Protein AF-A0A9N9QTW4-F1 (afdb_monomer_lite)

Sequence (71 aa):
MPVVFSQYYFLDSETKTFEPGKVIITTLPPIPTKGMTRNDLDDLSEMARHQMIEVFHDSSRDLVVQNKIVI

Structure (mmCIF, N/CA/C/O backbone):
data_AF-A0A9N9QTW4-F1
#
_entry.id   AF-A0A9N9QTW4-F1
#
loop_
_atom_site.group_PDB
_atom_site.id
_atom_site.type_symbol
_atom_site.label_atom_id
_atom_site.label_alt_id
_atom_site.label_comp_id
_atom_site.label_asym_id
_atom_site.label_entity_id
_atom_site.label_seq_id
_atom_site.pdbx_PDB_ins_code
_atom_site.Cartn_x
_atom_site.Cartn_y
_atom_site.Cartn_z
_atom_site.occupancy
_atom_site.B_iso_or_equiv
_atom_site.auth_seq_id
_atom_site.auth_comp_id
_atom_site.auth_asym_id
_atom_site.auth_atom_id
_atom_site.pdbx_PDB_model_num
ATOM 1 N N . MET A 1 1 ? 11.428 0.266 -3.356 1.00 91.50 1 MET A N 1
ATOM 2 C CA . MET A 1 1 ? 11.094 -0.897 -2.510 1.00 91.50 1 MET A CA 1
ATOM 3 C C . MET A 1 1 ? 9.658 -0.718 -2.054 1.00 91.50 1 MET A C 1
ATOM 5 O O . MET A 1 1 ? 9.412 0.281 -1.387 1.00 91.50 1 MET A O 1
ATOM 9 N N . PRO A 1 2 ? 8.717 -1.575 -2.475 1.00 97.25 2 PRO A N 1
ATOM 10 C CA . PRO A 1 2 ? 7.333 -1.502 -2.016 1.00 97.25 2 PRO A CA 1
ATOM 11 C C . PRO A 1 2 ? 7.215 -1.891 -0.534 1.00 97.25 2 PRO A C 1
ATOM 13 O O . PRO A 1 2 ? 7.920 -2.791 -0.068 1.00 97.25 2 PRO A O 1
ATOM 16 N N . VAL A 1 3 ? 6.329 -1.213 0.196 1.00 97.62 3 VAL A N 1
ATOM 17 C CA . VAL A 1 3 ? 6.024 -1.486 1.608 1.00 97.62 3 VAL A CA 1
ATOM 18 C C . VAL A 1 3 ? 4.516 -1.631 1.742 1.00 97.62 3 VAL A C 1
ATOM 20 O O . VAL A 1 3 ? 3.775 -0.729 1.357 1.00 97.62 3 VAL A O 1
ATOM 23 N N . VAL A 1 4 ? 4.073 -2.766 2.275 1.00 97.62 4 VAL A N 1
ATOM 24 C CA . VAL A 1 4 ? 2.660 -3.118 2.415 1.00 97.62 4 VAL A CA 1
ATOM 25 C C . VAL A 1 4 ? 2.282 -3.093 3.887 1.00 97.62 4 VAL A C 1
ATOM 27 O O . VAL A 1 4 ? 2.952 -3.704 4.718 1.00 97.62 4 VAL A O 1
ATOM 30 N N . PHE A 1 5 ? 1.200 -2.387 4.194 1.00 96.31 5 PHE A N 1
ATOM 31 C CA . PHE A 1 5 ? 0.566 -2.377 5.506 1.00 96.31 5 PHE A CA 1
ATOM 32 C C . PHE A 1 5 ? -0.727 -3.178 5.406 1.00 96.31 5 PHE A C 1
ATOM 34 O O . PHE A 1 5 ? -1.518 -2.943 4.493 1.00 96.31 5 PHE A O 1
ATOM 41 N N . SER A 1 6 ? -0.952 -4.108 6.329 1.00 94.81 6 SER A N 1
ATOM 42 C CA . SER A 1 6 ? -2.231 -4.815 6.429 1.00 94.81 6 SER A CA 1
ATOM 43 C C . SER A 1 6 ? -3.388 -3.851 6.712 1.00 94.81 6 SER A C 1
ATOM 45 O O . SER A 1 6 ? -3.191 -2.775 7.279 1.00 94.81 6 SER A O 1
ATOM 47 N N . GLN A 1 7 ? -4.614 -4.268 6.400 1.00 92.56 7 GLN A N 1
ATOM 48 C CA . GLN A 1 7 ? -5.830 -3.502 6.655 1.00 92.56 7 GLN A CA 1
ATOM 49 C C . GLN A 1 7 ? -5.937 -3.043 8.116 1.00 92.56 7 GLN A C 1
ATOM 51 O O . GLN A 1 7 ? -5.788 -3.823 9.059 1.00 92.56 7 GLN A O 1
ATOM 56 N N . TYR A 1 8 ? -6.276 -1.768 8.294 1.00 91.88 8 TYR A N 1
ATOM 57 C CA . TYR A 1 8 ? -6.497 -1.161 9.600 1.00 91.88 8 TYR A CA 1
ATOM 58 C C . TYR A 1 8 ? -7.915 -1.441 10.110 1.00 91.88 8 TYR A C 1
ATOM 60 O O . TYR A 1 8 ? -8.797 -0.594 10.030 1.00 91.88 8 TYR A O 1
ATOM 68 N N . TYR A 1 9 ? -8.147 -2.648 10.628 1.00 88.56 9 TYR A N 1
ATOM 69 C CA . TYR A 1 9 ? -9.454 -3.044 11.178 1.00 88.56 9 TYR A CA 1
ATOM 70 C C . TYR A 1 9 ? -9.836 -2.300 12.469 1.00 88.56 9 TYR A C 1
ATOM 72 O O . TYR A 1 9 ? -10.994 -2.316 12.866 1.00 88.56 9 TYR A O 1
ATOM 80 N N . PHE A 1 10 ? -8.858 -1.690 13.135 1.00 89.81 10 PHE A N 1
ATOM 81 C CA . PHE A 1 10 ? -9.018 -0.967 14.396 1.00 89.81 10 PHE A CA 1
ATOM 82 C C . PHE A 1 10 ? -9.333 0.524 14.200 1.00 89.81 10 PHE A C 1
ATOM 84 O O . PHE A 1 10 ? -9.376 1.276 15.172 1.00 89.81 10 PHE A O 1
ATOM 91 N N . LEU A 1 11 ? -9.506 0.962 12.948 1.00 90.81 11 LEU A N 1
ATOM 92 C CA . LEU A 1 11 ? -9.936 2.311 12.60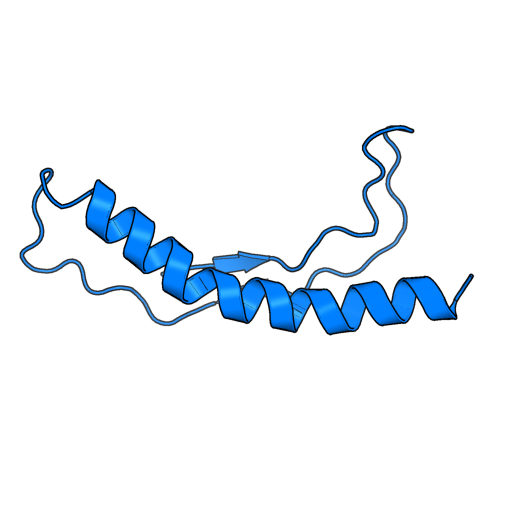2 1.00 90.81 11 LEU A CA 1
ATOM 93 C C . LEU A 1 11 ? -11.394 2.278 12.170 1.00 90.81 11 LEU A C 1
ATOM 95 O O . LEU A 1 11 ? -11.723 1.675 11.147 1.00 90.81 11 LEU A O 1
ATOM 99 N N . ASP A 1 12 ? -12.247 2.983 12.904 1.00 88.88 12 ASP A N 1
ATOM 1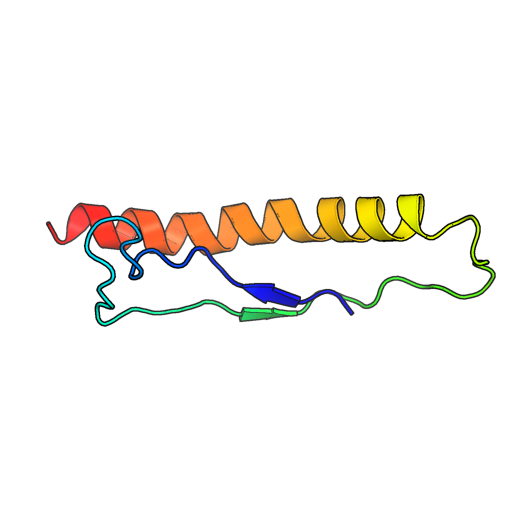00 C CA . ASP A 1 12 ? -13.631 3.190 12.505 1.00 88.88 12 ASP A CA 1
ATOM 101 C C . ASP A 1 12 ? -13.787 4.579 11.876 1.00 88.88 12 ASP A C 1
ATOM 103 O O . ASP A 1 12 ? -13.654 5.627 12.514 1.00 88.88 12 ASP A O 1
ATOM 107 N N . SER A 1 13 ? -14.060 4.590 10.572 1.00 88.06 13 SER A N 1
ATOM 108 C CA . SER A 1 13 ? -14.228 5.827 9.813 1.00 88.06 13 SER A CA 1
ATOM 109 C C . SER A 1 13 ? -15.557 6.540 10.076 1.00 88.06 13 SER A C 1
ATOM 111 O O . SER A 1 13 ? -15.648 7.734 9.787 1.00 88.06 13 SER A O 1
ATOM 113 N N . GLU A 1 14 ? -16.570 5.849 10.597 1.00 92.31 14 GLU A N 1
ATOM 114 C CA . GLU A 1 14 ? -17.880 6.414 10.919 1.00 92.31 14 GLU A CA 1
ATOM 115 C C . GLU A 1 14 ? -17.827 7.101 12.282 1.00 92.31 14 GLU A C 1
ATOM 117 O O . GLU A 1 14 ? -18.086 8.302 12.382 1.00 92.31 14 GLU A O 1
ATOM 122 N N . THR A 1 15 ? -17.390 6.372 13.309 1.00 94.31 15 THR A N 1
ATOM 123 C CA . THR A 1 15 ? -17.313 6.892 14.684 1.00 94.31 15 THR A CA 1
ATOM 124 C C . THR A 1 15 ? -16.055 7.723 14.950 1.00 94.31 15 THR A C 1
ATOM 126 O O . THR A 1 15 ? -15.980 8.417 15.964 1.00 94.31 15 THR A O 1
ATOM 129 N N . LYS A 1 16 ? -15.088 7.721 14.018 1.00 93.19 16 LYS A N 1
ATOM 130 C CA . LYS A 1 16 ? -13.793 8.419 14.124 1.00 93.19 16 LYS A CA 1
ATOM 131 C C . LYS A 1 16 ? -12.964 7.960 15.330 1.00 93.19 16 LYS A C 1
ATOM 133 O O . LYS A 1 16 ? -12.197 8.752 15.880 1.00 93.19 16 LYS A O 1
ATOM 138 N N . THR A 1 17 ? -13.104 6.701 15.740 1.00 92.12 17 THR A N 1
ATOM 139 C CA . THR A 1 17 ? -12.382 6.128 16.881 1.00 92.12 17 THR A CA 1
ATOM 140 C C . THR A 1 17 ? -11.238 5.209 16.452 1.00 92.12 17 THR A C 1
ATOM 142 O O . THR A 1 17 ? -11.133 4.772 15.301 1.00 92.12 17 THR A O 1
ATOM 145 N N . PHE A 1 18 ? -10.353 4.952 17.416 1.00 93.06 18 PHE A N 1
ATOM 146 C CA . PHE A 1 18 ? -9.222 4.042 17.309 1.00 93.06 18 PHE A CA 1
ATOM 147 C C . PHE A 1 18 ? -9.338 3.011 18.425 1.00 93.06 18 PHE A C 1
ATOM 149 O O . PHE A 1 18 ? -9.388 3.387 19.596 1.00 93.06 18 PHE A O 1
ATOM 156 N N . GLU A 1 19 ? -9.313 1.735 18.068 1.00 90.25 19 GLU A N 1
ATOM 157 C CA . GLU A 1 19 ? -9.234 0.636 19.027 1.00 90.25 19 GLU A CA 1
ATOM 158 C C . GLU A 1 19 ? -7.804 0.077 19.102 1.00 90.25 19 GLU A C 1
ATOM 160 O O . GLU A 1 19 ? -6.996 0.269 18.184 1.00 90.25 19 GLU A O 1
ATOM 165 N N . PRO A 1 20 ? -7.438 -0.633 20.180 1.00 90.81 20 PRO A N 1
ATOM 166 C CA . PRO A 1 20 ? -6.205 -1.402 20.201 1.00 90.81 20 PRO A CA 1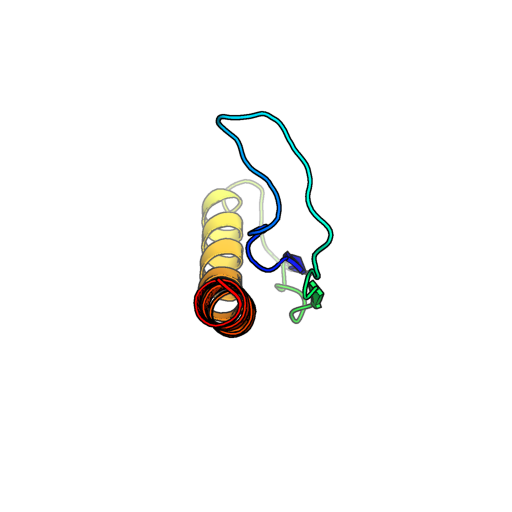
ATOM 167 C C . PRO A 1 20 ? -6.186 -2.427 19.060 1.00 90.81 20 PRO A C 1
ATOM 169 O O . PRO A 1 20 ? -7.099 -3.235 18.900 1.00 90.81 20 PRO A O 1
ATOM 172 N N . GLY A 1 21 ? -5.110 -2.434 18.279 1.00 88.56 21 GLY A N 1
ATOM 173 C CA . GLY A 1 21 ? -4.979 -3.334 17.143 1.00 88.56 21 GLY A CA 1
ATOM 174 C C . GLY A 1 21 ? -3.533 -3.613 16.775 1.00 88.56 21 GLY A C 1
ATOM 175 O O . GLY A 1 21 ? -2.595 -3.069 17.359 1.00 88.56 21 GLY A O 1
ATOM 176 N N . LYS A 1 22 ? -3.352 -4.503 15.802 1.00 90.12 22 LYS A N 1
ATOM 177 C CA . LYS A 1 22 ? -2.043 -4.838 15.239 1.00 90.12 22 LYS A CA 1
ATOM 178 C C . LYS A 1 22 ? -2.021 -4.517 13.753 1.00 90.12 22 LYS A C 1
ATOM 180 O O . LYS A 1 22 ? -3.036 -4.618 13.072 1.00 90.12 22 LYS A O 1
ATOM 185 N N . VAL A 1 23 ? -0.836 -4.169 13.265 1.00 92.94 23 VAL A N 1
ATOM 186 C CA . VAL A 1 23 ? -0.549 -3.980 11.842 1.00 92.94 23 VAL A CA 1
ATOM 187 C C . VAL A 1 23 ? 0.609 -4.889 11.474 1.00 92.94 23 VAL A C 1
ATOM 189 O O . VAL A 1 23 ? 1.637 -4.890 12.153 1.00 92.94 23 VAL A O 1
ATOM 192 N N . ILE A 1 24 ? 0.450 -5.644 10.394 1.00 94.56 24 ILE A N 1
ATOM 193 C CA . ILE A 1 24 ? 1.545 -6.369 9.759 1.00 94.56 24 ILE A CA 1
ATOM 194 C C . ILE A 1 24 ? 2.152 -5.438 8.710 1.00 94.56 24 ILE A C 1
ATOM 196 O O . ILE A 1 24 ? 1.443 -4.909 7.853 1.00 94.56 24 ILE A O 1
ATOM 200 N N . ILE A 1 25 ? 3.464 -5.222 8.806 1.00 96.44 25 ILE A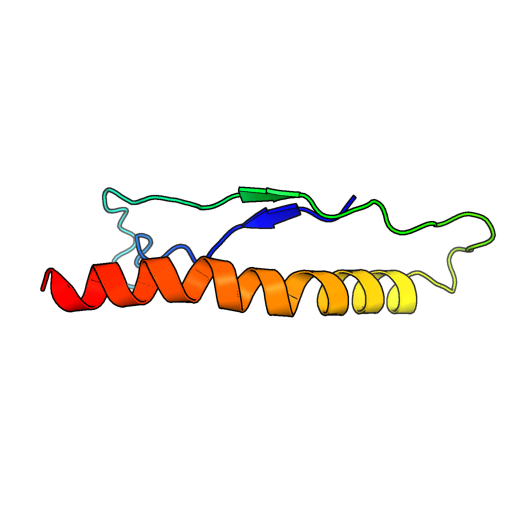 N 1
ATOM 201 C CA . ILE A 1 25 ? 4.237 -4.439 7.841 1.00 96.44 25 ILE A CA 1
ATOM 202 C C . ILE A 1 25 ? 5.138 -5.408 7.081 1.00 96.44 25 ILE A C 1
ATOM 204 O O . ILE A 1 25 ? 5.973 -6.084 7.683 1.00 96.44 25 ILE A O 1
ATOM 208 N N . THR A 1 26 ? 4.984 -5.460 5.762 1.00 96.81 26 THR A N 1
ATOM 209 C CA . THR A 1 26 ? 5.761 -6.338 4.884 1.00 96.81 26 THR A CA 1
ATOM 210 C C . THR A 1 26 ? 6.539 -5.507 3.874 1.00 96.81 26 THR A C 1
ATOM 212 O O . THR A 1 26 ? 5.976 -4.665 3.175 1.00 96.81 26 THR A O 1
ATOM 215 N N . THR A 1 27 ? 7.845 -5.745 3.774 1.00 97.44 27 THR A N 1
ATOM 216 C CA . THR A 1 27 ? 8.694 -5.157 2.734 1.00 97.44 27 THR A CA 1
ATOM 217 C C . THR A 1 27 ? 8.870 -6.147 1.588 1.00 97.44 27 THR A C 1
ATOM 219 O O . THR A 1 27 ? 9.118 -7.331 1.808 1.00 97.44 27 THR A O 1
ATOM 222 N N . LEU A 1 28 ? 8.732 -5.665 0.353 1.00 97.31 28 LEU A N 1
ATOM 223 C CA . LEU A 1 28 ? 8.940 -6.469 -0.854 1.00 97.31 28 LEU A CA 1
ATOM 224 C C . LEU A 1 28 ? 10.283 -6.131 -1.500 1.00 97.31 28 LEU A C 1
ATOM 226 O O . LEU A 1 28 ? 10.806 -5.038 -1.269 1.00 97.31 28 LEU A O 1
ATOM 230 N N . PRO A 1 29 ? 10.852 -7.021 -2.332 1.00 97.38 29 PRO A N 1
ATOM 231 C CA . PRO A 1 29 ? 12.041 -6.698 -3.109 1.00 97.38 29 PRO A CA 1
ATOM 232 C C . PRO A 1 29 ? 11.885 -5.382 -3.897 1.00 97.38 29 PRO A C 1
ATOM 234 O O . PRO A 1 29 ? 10.783 -5.021 -4.317 1.00 97.38 29 PRO A O 1
ATOM 237 N N . PRO A 1 30 ? 12.968 -4.617 -4.108 1.00 96.50 30 PRO A N 1
ATOM 238 C CA . PRO A 1 30 ? 12.899 -3.381 -4.875 1.00 96.50 30 PRO A CA 1
ATOM 239 C C . PRO A 1 30 ? 12.535 -3.648 -6.339 1.00 96.50 30 PRO A C 1
ATOM 241 O O . PRO A 1 30 ? 13.101 -4.534 -6.972 1.00 96.50 30 PRO A O 1
ATOM 244 N N . ILE A 1 31 ? 11.646 -2.821 -6.895 1.00 95.62 31 ILE A N 1
ATOM 245 C CA . ILE A 1 31 ? 11.360 -2.807 -8.332 1.00 95.62 31 ILE A CA 1
ATOM 246 C C . ILE A 1 31 ? 12.561 -2.172 -9.049 1.00 95.62 31 ILE A C 1
ATOM 248 O O . ILE A 1 31 ? 12.917 -1.036 -8.715 1.00 95.62 31 ILE A O 1
ATOM 252 N N . PRO A 1 32 ? 13.214 -2.869 -9.997 1.00 95.50 32 PRO A N 1
ATOM 253 C CA . PRO A 1 32 ? 14.305 -2.292 -10.770 1.00 95.50 32 PRO A CA 1
ATOM 254 C C . PRO A 1 32 ? 13.799 -1.153 -11.657 1.00 95.50 32 PRO A C 1
ATOM 256 O O . PRO A 1 32 ? 12.881 -1.341 -12.444 1.00 95.50 32 PRO A O 1
ATOM 259 N N . THR A 1 33 ? 14.434 0.015 -11.565 1.00 96.38 33 THR A N 1
ATOM 260 C CA . THR A 1 33 ? 14.072 1.208 -12.356 1.00 96.38 33 THR A CA 1
ATOM 261 C C . THR A 1 33 ? 15.146 1.609 -13.367 1.00 96.38 33 THR A C 1
ATOM 263 O O . THR A 1 33 ? 15.052 2.643 -14.027 1.00 96.38 33 THR A O 1
ATOM 266 N N . LYS A 1 34 ? 16.213 0.812 -13.496 1.00 97.38 34 LYS A N 1
ATOM 267 C CA . LYS A 1 34 ? 17.314 1.109 -14.414 1.00 97.38 34 LYS A CA 1
ATOM 268 C C . LYS A 1 34 ? 16.800 1.105 -15.856 1.00 97.38 34 LYS A C 1
ATOM 270 O O . LYS A 1 34 ? 16.311 0.087 -16.327 1.00 97.38 34 LYS A O 1
ATOM 275 N N . GLY A 1 35 ? 16.981 2.226 -16.553 1.00 96.94 35 GLY A N 1
ATOM 276 C CA . GLY A 1 35 ? 16.552 2.394 -17.945 1.00 96.94 35 GLY A CA 1
ATOM 277 C C . GLY A 1 35 ? 15.127 2.924 -18.113 1.00 96.94 35 GLY A C 1
ATOM 278 O O . GLY A 1 35 ? 14.752 3.223 -19.240 1.00 96.94 35 GLY A O 1
ATOM 279 N N . MET A 1 36 ? 14.370 3.095 -17.025 1.00 97.00 36 MET A N 1
ATOM 280 C CA . MET A 1 36 ? 13.079 3.781 -17.064 1.00 97.00 36 MET A CA 1
ATOM 281 C C . MET A 1 36 ? 13.255 5.294 -17.222 1.00 97.00 36 MET A C 1
ATOM 283 O O . MET A 1 36 ? 14.251 5.893 -16.805 1.00 97.00 36 MET A O 1
ATOM 287 N N . THR A 1 37 ? 12.237 5.912 -17.797 1.00 97.81 37 THR A N 1
ATOM 288 C CA . THR A 1 37 ? 12.096 7.342 -18.036 1.00 97.81 37 THR A CA 1
ATOM 289 C C . THR A 1 37 ? 10.823 7.864 -17.366 1.00 97.81 37 THR A C 1
ATOM 291 O O . THR A 1 37 ? 10.078 7.132 -16.721 1.00 97.81 37 THR A O 1
ATOM 294 N N . ARG A 1 38 ? 10.542 9.162 -17.523 1.00 96.62 38 ARG A N 1
ATOM 295 C CA . ARG A 1 38 ? 9.303 9.768 -17.008 1.00 96.62 38 ARG A CA 1
ATOM 296 C C . ARG A 1 38 ? 8.037 9.245 -17.689 1.00 96.62 38 ARG A C 1
ATOM 298 O O . ARG A 1 38 ? 6.964 9.405 -17.125 1.00 96.62 38 ARG A O 1
ATOM 305 N N . ASN A 1 39 ? 8.159 8.646 -18.871 1.00 97.88 39 ASN A N 1
ATOM 306 C CA . ASN A 1 39 ? 7.014 8.098 -19.592 1.00 97.88 39 ASN A CA 1
ATOM 307 C C . ASN A 1 39 ? 6.548 6.756 -19.004 1.00 97.88 39 ASN A C 1
ATOM 309 O O . ASN A 1 39 ? 5.433 6.342 -19.277 1.00 97.88 39 ASN A O 1
ATOM 313 N N . ASP A 1 40 ? 7.372 6.117 -18.168 1.00 97.56 40 ASP A N 1
ATOM 314 C CA . ASP A 1 40 ? 7.106 4.796 -17.586 1.00 97.56 40 ASP A CA 1
ATOM 315 C C . ASP A 1 40 ? 6.486 4.887 -16.174 1.00 97.56 40 ASP A C 1
ATOM 317 O O . ASP A 1 40 ? 6.415 3.895 -15.452 1.00 97.56 40 ASP A O 1
ATOM 321 N N . LEU A 1 41 ? 6.086 6.087 -15.726 1.00 96.44 41 LEU A N 1
ATOM 322 C CA . LEU A 1 41 ? 5.589 6.316 -14.359 1.00 96.44 41 LEU A CA 1
ATOM 323 C C . LEU A 1 41 ? 4.277 5.580 -14.068 1.00 96.44 41 LEU A C 1
ATOM 325 O O . LEU A 1 41 ? 4.113 5.043 -12.968 1.00 96.44 41 LEU A O 1
ATOM 329 N N . ASP A 1 42 ? 3.366 5.551 -15.040 1.00 97.62 42 ASP A N 1
ATOM 330 C CA . ASP A 1 42 ? 2.080 4.866 -14.902 1.00 97.62 42 ASP A CA 1
ATOM 331 C C . ASP A 1 42 ? 2.302 3.349 -14.810 1.00 97.62 42 ASP A C 1
ATOM 333 O O . ASP A 1 42 ? 1.817 2.703 -13.878 1.00 97.62 42 ASP A O 1
ATOM 337 N N . ASP A 1 43 ? 3.154 2.801 -15.680 1.00 97.00 43 ASP A N 1
ATOM 338 C CA . ASP A 1 43 ? 3.534 1.385 -15.669 1.00 97.00 43 ASP A CA 1
ATOM 339 C C . ASP A 1 43 ? 4.240 0.992 -14.366 1.00 97.00 43 ASP A C 1
ATOM 341 O O . ASP A 1 43 ? 3.916 -0.031 -13.760 1.00 97.00 43 ASP A O 1
ATOM 345 N N . LEU A 1 44 ? 5.169 1.821 -13.878 1.00 97.12 44 LEU A N 1
ATOM 346 C CA . LEU A 1 44 ? 5.854 1.591 -12.605 1.00 97.12 44 LEU A CA 1
ATOM 347 C C . LEU A 1 44 ? 4.868 1.573 -11.426 1.00 97.12 44 LEU A C 1
ATOM 349 O O . LEU A 1 44 ? 5.015 0.757 -10.509 1.00 97.12 44 LEU A O 1
ATOM 353 N N . SER A 1 45 ? 3.861 2.449 -11.452 1.00 96.69 45 SER A N 1
ATOM 354 C CA . SER A 1 45 ? 2.814 2.512 -10.428 1.00 96.69 45 SER A CA 1
ATOM 355 C C . SER A 1 45 ? 1.933 1.262 -10.453 1.00 96.69 45 SER A C 1
ATOM 357 O O . SER A 1 45 ? 1.689 0.663 -9.403 1.00 96.69 45 SER A O 1
ATOM 359 N N . GLU A 1 46 ? 1.530 0.802 -11.639 1.00 97.38 46 GLU A N 1
ATOM 360 C CA . GLU A 1 46 ? 0.747 -0.427 -11.792 1.00 97.38 46 GLU A CA 1
ATOM 361 C C . GLU A 1 46 ? 1.543 -1.681 -11.422 1.00 97.38 46 GLU A C 1
ATOM 363 O O . GLU A 1 46 ? 1.014 -2.572 -10.755 1.00 97.38 46 GLU A O 1
ATOM 368 N N . MET A 1 47 ? 2.830 -1.751 -11.771 1.00 96.00 47 MET A N 1
ATOM 369 C CA . MET A 1 47 ? 3.723 -2.823 -11.319 1.00 96.00 47 MET A CA 1
ATOM 370 C C . MET A 1 47 ? 3.805 -2.871 -9.793 1.00 96.00 47 MET A C 1
ATOM 372 O O . MET A 1 47 ? 3.687 -3.946 -9.201 1.00 96.00 47 MET A O 1
ATOM 376 N N . ALA A 1 48 ? 3.977 -1.713 -9.147 1.00 96.94 48 ALA A N 1
ATOM 377 C CA . ALA A 1 48 ? 4.005 -1.630 -7.694 1.00 96.94 48 ALA A CA 1
ATOM 378 C C . ALA A 1 48 ? 2.674 -2.089 -7.089 1.00 96.94 48 ALA A C 1
ATOM 380 O O . ALA A 1 48 ? 2.671 -2.920 -6.181 1.00 96.94 48 ALA A O 1
ATOM 381 N N . ARG A 1 49 ? 1.541 -1.616 -7.620 1.00 97.38 49 ARG A N 1
ATOM 382 C CA . ARG A 1 49 ? 0.207 -2.020 -7.161 1.00 97.38 49 ARG A CA 1
ATOM 383 C C . ARG A 1 49 ? -0.006 -3.530 -7.294 1.00 97.38 49 ARG A C 1
ATOM 385 O O . ARG A 1 49 ? -0.448 -4.159 -6.336 1.00 97.38 49 ARG A O 1
ATOM 392 N N . HIS A 1 50 ? 0.337 -4.116 -8.441 1.00 96.31 50 HIS A N 1
ATOM 393 C CA . HIS A 1 50 ? 0.202 -5.554 -8.679 1.00 96.31 50 HIS A CA 1
ATOM 394 C C . HIS A 1 50 ? 1.051 -6.396 -7.724 1.00 96.31 50 HIS A C 1
ATOM 396 O O . HIS A 1 50 ? 0.555 -7.389 -7.204 1.00 96.31 50 HIS A O 1
ATOM 402 N N . GLN A 1 51 ? 2.294 -5.995 -7.443 1.00 95.62 51 GLN A N 1
ATOM 403 C CA . GLN A 1 51 ? 3.143 -6.718 -6.488 1.00 95.62 51 GLN A CA 1
ATOM 404 C C . GLN A 1 51 ? 2.639 -6.606 -5.042 1.00 95.62 51 GLN A C 1
ATOM 406 O O . GLN A 1 51 ? 2.835 -7.519 -4.247 1.00 95.62 51 GLN A O 1
ATOM 411 N N . MET A 1 52 ? 2.004 -5.486 -4.686 1.00 97.56 52 MET A N 1
ATOM 412 C CA . MET A 1 52 ? 1.543 -5.236 -3.319 1.00 97.56 52 MET A CA 1
ATOM 413 C C . MET A 1 52 ? 0.171 -5.847 -3.004 1.00 97.56 52 MET A C 1
ATOM 415 O O . MET A 1 52 ? -0.073 -6.179 -1.846 1.00 97.56 52 MET A O 1
ATOM 419 N N . ILE A 1 53 ? -0.735 -5.975 -3.982 1.00 97.44 53 ILE A N 1
ATOM 420 C CA . ILE A 1 53 ? -2.153 -6.278 -3.707 1.00 97.44 53 ILE A CA 1
ATOM 421 C C . ILE A 1 53 ? -2.381 -7.682 -3.130 1.00 97.44 53 ILE A C 1
ATOM 423 O O . ILE A 1 53 ? -3.209 -7.851 -2.238 1.00 97.44 53 ILE A O 1
ATOM 427 N N . GLU A 1 54 ? -1.628 -8.681 -3.590 1.00 94.31 54 GLU A N 1
ATOM 428 C CA . GLU A 1 54 ? -1.717 -10.052 -3.074 1.00 94.31 54 GLU A CA 1
ATOM 429 C C . GLU A 1 54 ? -1.255 -10.111 -1.612 1.00 94.31 54 GLU A C 1
ATOM 431 O O . GLU A 1 54 ? -1.981 -10.577 -0.737 1.00 94.31 54 GLU A O 1
ATOM 436 N N . VAL A 1 55 ? -0.107 -9.493 -1.327 1.00 96.12 55 VAL A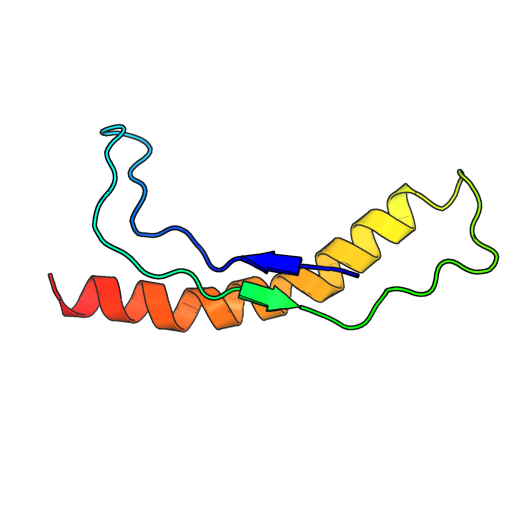 N 1
ATOM 437 C CA . VAL A 1 55 ? 0.465 -9.377 0.021 1.00 96.12 55 VAL A CA 1
ATOM 438 C C . VAL A 1 55 ? -0.471 -8.605 0.951 1.00 96.12 55 VAL A C 1
ATOM 440 O O . VAL A 1 55 ? -0.623 -8.962 2.121 1.00 96.12 55 VAL A O 1
ATOM 443 N N . PHE A 1 56 ? -1.132 -7.562 0.443 1.00 96.62 56 PHE A N 1
ATOM 444 C CA . PHE A 1 56 ? -2.138 -6.819 1.193 1.00 96.62 56 PHE A CA 1
ATOM 445 C C . PHE A 1 56 ? -3.313 -7.720 1.578 1.00 96.62 56 PHE A C 1
ATOM 447 O O . PHE A 1 56 ? -3.678 -7.764 2.752 1.00 96.62 56 PHE A O 1
ATOM 454 N N . HIS A 1 57 ? -3.889 -8.462 0.631 1.00 94.75 57 HIS A N 1
ATOM 455 C CA . HIS A 1 57 ? -5.006 -9.362 0.918 1.00 94.75 57 HIS A CA 1
ATOM 456 C C . HIS A 1 57 ? -4.621 -10.468 1.903 1.00 94.75 57 HIS A C 1
ATOM 458 O O . HIS A 1 57 ? -5.373 -10.731 2.843 1.00 94.75 57 HIS A O 1
ATOM 464 N N . ASP A 1 58 ? -3.446 -11.069 1.733 1.00 93.69 58 ASP A N 1
ATOM 465 C CA . ASP A 1 58 ? -2.975 -12.150 2.594 1.00 93.69 58 ASP A CA 1
ATOM 466 C C . ASP A 1 58 ? -2.706 -11.671 4.022 1.00 93.69 58 ASP A C 1
ATOM 468 O O . ASP A 1 58 ? -3.254 -12.231 4.971 1.00 93.69 58 ASP A O 1
ATOM 472 N N . SER A 1 59 ? -1.944 -10.585 4.182 1.00 92.62 59 SER A N 1
ATOM 473 C CA . SER A 1 59 ? -1.644 -10.010 5.503 1.00 92.62 59 SER A CA 1
ATOM 474 C C . SER A 1 59 ? -2.878 -9.439 6.210 1.00 92.62 59 SER A C 1
ATOM 476 O O . SER A 1 59 ? -2.924 -9.386 7.438 1.00 92.62 59 SER A O 1
ATOM 478 N N . SER A 1 60 ? -3.900 -9.021 5.458 1.00 91.62 60 SER A N 1
ATOM 479 C CA . SER A 1 60 ? -5.145 -8.487 6.022 1.00 91.62 60 SER A CA 1
ATOM 480 C C . SER A 1 60 ? -6.121 -9.582 6.445 1.00 91.62 60 SER A C 1
ATOM 482 O O . SER A 1 60 ? -6.823 -9.418 7.446 1.00 91.62 60 SER A O 1
ATOM 484 N N . ARG A 1 61 ? -6.171 -10.704 5.714 1.00 87.50 61 ARG A N 1
ATOM 485 C CA . ARG A 1 61 ? -7.093 -11.818 5.986 1.00 87.50 61 ARG A CA 1
ATOM 486 C C . ARG A 1 61 ? -6.932 -12.350 7.408 1.00 87.50 61 ARG A C 1
ATOM 488 O O . ARG A 1 61 ? -7.931 -12.500 8.111 1.00 87.50 61 ARG A O 1
ATOM 495 N N . ASP A 1 62 ? -5.696 -12.562 7.845 1.00 71.69 62 ASP A N 1
ATOM 496 C CA . ASP A 1 62 ? -5.405 -13.147 9.158 1.00 71.69 62 ASP A CA 1
ATOM 497 C C . ASP A 1 62 ? -5.865 -12.246 10.318 1.00 71.69 62 ASP A C 1
ATOM 499 O O . ASP A 1 62 ? -6.297 -12.740 11.360 1.00 71.69 62 ASP A O 1
ATOM 503 N N . LEU A 1 63 ? -5.851 -10.924 10.128 1.00 74.25 63 LEU A N 1
ATOM 504 C CA . LEU A 1 63 ? -6.254 -9.949 11.146 1.00 74.25 63 LEU A CA 1
ATOM 505 C C . LEU A 1 63 ? -7.770 -9.715 11.177 1.00 74.25 63 LEU A C 1
ATOM 507 O O . LEU A 1 63 ? -8.366 -9.624 12.251 1.00 74.25 63 LEU A O 1
ATOM 511 N N . VAL A 1 64 ? -8.420 -9.662 10.010 1.00 64.25 64 VAL A N 1
ATOM 512 C CA . VAL A 1 64 ? -9.879 -9.474 9.918 1.00 64.25 64 VAL A CA 1
ATOM 513 C C . VAL A 1 64 ? -10.630 -10.683 10.484 1.00 64.25 64 VAL A C 1
ATOM 515 O O . VAL A 1 64 ? -11.665 -10.513 11.131 1.00 64.25 64 VAL A O 1
ATOM 518 N N . VAL A 1 65 ? -10.114 -11.901 10.283 1.00 61.44 65 VAL A N 1
ATOM 519 C CA . VAL A 1 65 ? -10.711 -13.119 10.857 1.00 61.44 65 VAL A CA 1
ATOM 520 C C . VAL A 1 65 ? -10.600 -13.121 12.384 1.00 61.44 65 VAL A C 1
ATOM 522 O O . VAL A 1 65 ? -11.582 -13.434 13.052 1.00 61.44 65 VAL A O 1
ATOM 525 N N . GLN A 1 66 ? -9.460 -12.706 12.948 1.00 57.34 66 GLN A N 1
ATOM 526 C CA . GLN A 1 66 ? -9.301 -12.596 14.403 1.00 57.34 66 GLN A CA 1
ATOM 527 C C . GLN A 1 66 ? -10.288 -11.600 15.024 1.00 57.34 66 GLN A C 1
ATOM 529 O O . GLN A 1 66 ? -10.862 -11.902 16.066 1.00 57.34 66 GLN A O 1
ATOM 534 N N . ASN A 1 67 ? -10.552 -10.463 14.371 1.00 56.38 67 ASN A N 1
ATOM 535 C CA . ASN A 1 67 ? -11.502 -9.477 14.894 1.00 56.3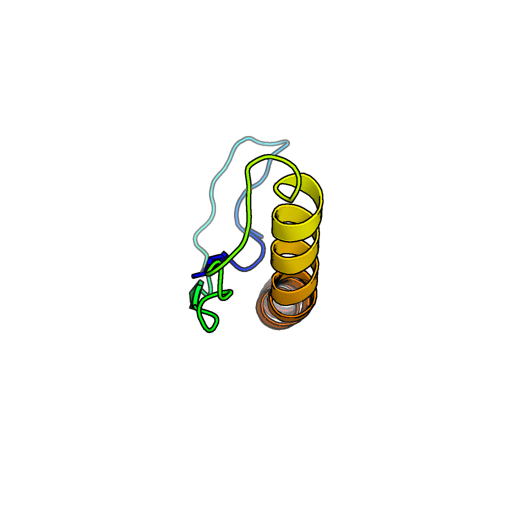8 67 ASN A CA 1
ATOM 536 C C . ASN A 1 67 ? -12.949 -10.006 14.942 1.00 56.38 67 ASN A C 1
ATOM 538 O O . ASN A 1 67 ? -13.688 -9.679 15.857 1.00 56.38 67 ASN A O 1
ATOM 542 N N . LYS A 1 68 ? -13.365 -10.857 13.991 1.00 55.78 68 LYS A N 1
ATOM 543 C CA . LYS A 1 68 ? -14.739 -11.400 13.943 1.00 55.78 68 LYS A CA 1
ATOM 544 C C . LYS A 1 68 ? -15.014 -12.542 14.924 1.00 55.78 68 LYS A C 1
ATOM 546 O O . LYS A 1 68 ? -16.174 -12.849 15.155 1.00 55.78 68 LYS A O 1
ATOM 551 N N . ILE A 1 69 ? -13.979 -13.200 15.447 1.00 54.12 69 ILE A N 1
ATOM 552 C CA . ILE A 1 69 ? -14.122 -14.324 16.393 1.00 54.12 69 ILE A CA 1
ATOM 553 C C . ILE A 1 69 ? -14.203 -13.827 17.845 1.00 54.12 69 ILE A C 1
ATOM 555 O O . ILE A 1 69 ? -14.688 -14.541 18.717 1.00 54.12 69 ILE A O 1
ATOM 559 N N . VAL A 1 70 ? -13.717 -12.613 18.112 1.00 49.25 70 VAL A N 1
ATOM 560 C CA . VAL A 1 70 ? -13.633 -12.032 19.462 1.00 49.25 70 VAL A CA 1
ATOM 561 C C . VAL A 1 70 ? -14.877 -11.190 19.816 1.00 49.25 70 VAL A C 1
ATOM 563 O O . VAL A 1 70 ? -14.962 -10.680 20.931 1.00 49.25 70 VAL A O 1
ATOM 566 N N . ILE A 1 71 ? -15.854 -11.080 18.904 1.00 45.47 71 ILE A N 1
ATOM 567 C CA . ILE A 1 71 ? -17.137 -10.376 19.102 1.00 45.47 71 ILE A CA 1
ATOM 568 C C . ILE A 1 71 ? -18.253 -11.386 19.373 1.00 45.47 71 ILE A C 1
ATOM 570 O O . ILE A 1 71 ? -18.353 -12.363 18.597 1.00 45.47 71 ILE A O 1
#

Foldseek 3Di:
DAKEKEDQPQADPVVRDGDDFDIDIDDDDDDDCPPPDPVCVVVVVVVSCVVHVVVRCVRHVVRVVVVVVVD

Radius of gyration: 15.98 Å; chains: 1; bounding box: 35×24×40 Å

pLDDT: mean 89.65, std 13.12, range [45.47, 97.88]

Organism: NCBI:txid40085

Secondary structure (DSSP, 8-state):
--EEE---TTEETTTTEE-S----EEEPPPPP-TT--GGGHHHHHHHHHHHHHHHHHHHHHHHHHHHHH--